Protein AF-A0A8T4NSH4-F1 (afdb_monomer_lite)

Foldseek 3Di:
DKDFLLRDDQQWWWADPNWTKGFHDWDWADQDPVRWIKIWTWIQTPVRDTDIDIDIRRHIIHTD

Sequence (64 aa):
MKKSAKEIKKDDEILVAGKKCKVLGIEISDIGKHGKSKVRLELLTPENEKLVIIRPDDYPFEVV

Secondary structure (DSSP, 8-state):
-EEEGGG--TT-EEEETTEEEEEEEEEEPPP-TTS--EEEEEEE-TTS-EEEEEEETT-EEEE-

Structure (mmCIF, N/CA/C/O backbone):
data_AF-A0A8T4NSH4-F1
#
_entry.id   AF-A0A8T4NSH4-F1
#
loop_
_atom_site.group_PDB
_atom_site.id
_atom_site.type_symbol
_atom_site.label_atom_id
_atom_site.label_alt_id
_atom_site.label_comp_id
_atom_site.label_asym_id
_atom_site.label_entity_id
_atom_site.label_seq_id
_atom_site.pdbx_PDB_ins_code
_atom_site.Cartn_x
_atom_site.Cartn_y
_atom_site.Cartn_z
_atom_site.occupancy
_atom_site.B_iso_or_equiv
_atom_site.auth_seq_id
_atom_site.auth_comp_id
_atom_site.auth_asym_id
_atom_site.auth_atom_id
_atom_site.pdbx_PDB_model_num
ATOM 1 N N . MET A 1 1 ? -4.049 -12.767 5.814 1.00 82.12 1 MET A N 1
ATOM 2 C CA . MET A 1 1 ? -3.241 -13.438 4.750 1.00 82.12 1 MET A CA 1
ATOM 3 C C . MET A 1 1 ? -2.142 -12.484 4.292 1.00 82.12 1 MET A C 1
ATOM 5 O O . MET A 1 1 ? -2.333 -11.286 4.439 1.00 82.12 1 MET A O 1
ATOM 9 N N . LYS A 1 2 ? -1.004 -12.959 3.763 1.00 91.06 2 LYS A N 1
ATOM 10 C CA . LYS A 1 2 ? 0.023 -12.050 3.216 1.00 91.06 2 LYS A CA 1
ATOM 11 C C . LYS A 1 2 ? -0.230 -11.790 1.728 1.00 91.06 2 LYS A C 1
ATOM 13 O O . LYS A 1 2 ? -0.446 -12.746 0.992 1.00 91.06 2 LYS A O 1
ATOM 18 N N . LYS A 1 3 ? -0.199 -10.523 1.312 1.00 95.56 3 LYS A N 1
ATOM 19 C CA . LYS A 1 3 ? -0.210 -10.081 -0.096 1.00 95.56 3 LYS A CA 1
ATOM 20 C C . LYS A 1 3 ? 1.045 -9.254 -0.369 1.00 95.56 3 LYS A C 1
ATOM 22 O O . LYS A 1 3 ? 1.529 -8.571 0.531 1.00 95.56 3 LYS A O 1
ATOM 27 N N . SER A 1 4 ? 1.576 -9.295 -1.585 1.00 96.44 4 SER A N 1
ATOM 28 C CA . SER A 1 4 ? 2.632 -8.362 -1.999 1.00 96.44 4 SER A CA 1
ATOM 29 C C . SER A 1 4 ? 2.070 -6.953 -2.214 1.00 96.44 4 SER A C 1
ATOM 31 O O . SER A 1 4 ? 0.870 -6.781 -2.430 1.00 96.44 4 SER A O 1
ATOM 33 N N . ALA A 1 5 ? 2.923 -5.929 -2.167 1.00 95.69 5 ALA A N 1
ATOM 34 C CA . ALA A 1 5 ? 2.518 -4.533 -2.324 1.00 95.69 5 ALA A CA 1
ATOM 35 C C . ALA A 1 5 ? 1.745 -4.283 -3.630 1.00 95.69 5 ALA A C 1
ATOM 37 O O . ALA A 1 5 ? 0.770 -3.538 -3.628 1.00 95.69 5 ALA A O 1
ATOM 38 N N . LYS A 1 6 ? 2.129 -4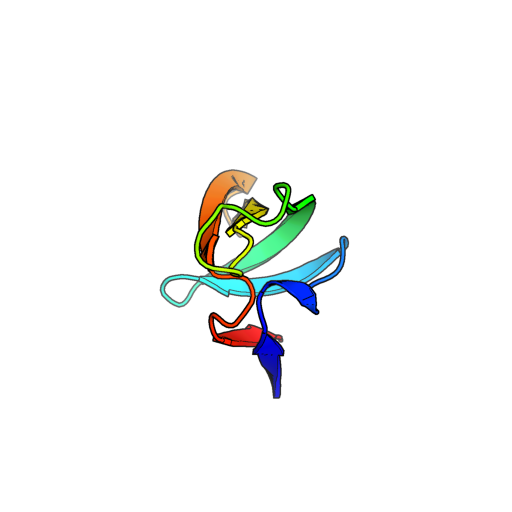.949 -4.727 1.00 94.81 6 LYS A N 1
ATOM 39 C CA . LYS A 1 6 ? 1.432 -4.864 -6.025 1.00 94.81 6 LYS A CA 1
ATOM 40 C C . LYS A 1 6 ? 0.052 -5.536 -6.055 1.00 94.81 6 LYS A C 1
ATOM 42 O O . LYS A 1 6 ? -0.722 -5.287 -6.971 1.00 94.81 6 LYS A O 1
ATOM 47 N N . GLU A 1 7 ? -0.240 -6.422 -5.104 1.00 96.00 7 GLU A N 1
ATOM 48 C CA . GLU A 1 7 ? -1.520 -7.139 -5.001 1.00 96.00 7 GLU A CA 1
ATOM 49 C C . GLU A 1 7 ? -2.527 -6.430 -4.086 1.00 96.00 7 GLU A C 1
ATOM 51 O O . GLU A 1 7 ? -3.696 -6.827 -4.037 1.00 96.00 7 GLU A O 1
ATOM 56 N N . ILE A 1 8 ? -2.082 -5.403 -3.356 1.00 96.38 8 ILE A N 1
ATOM 57 C CA . ILE A 1 8 ? -2.950 -4.554 -2.542 1.00 96.38 8 ILE A CA 1
ATOM 58 C C . ILE A 1 8 ? -3.906 -3.792 -3.455 1.00 96.38 8 ILE A C 1
ATOM 60 O O . ILE A 1 8 ? -3.526 -3.324 -4.530 1.00 96.38 8 ILE A O 1
ATOM 64 N N . LYS A 1 9 ? -5.165 -3.679 -3.031 1.00 95.88 9 LYS A N 1
ATOM 65 C CA . LYS A 1 9 ? -6.209 -2.938 -3.743 1.00 95.88 9 LYS A CA 1
ATOM 66 C C . LYS A 1 9 ? -6.739 -1.800 -2.886 1.00 95.88 9 LYS A C 1
ATOM 68 O O . LYS A 1 9 ? -6.606 -1.799 -1.665 1.00 95.88 9 LYS A O 1
ATOM 73 N N . LYS A 1 10 ? -7.332 -0.802 -3.541 1.00 96.12 10 LYS A N 1
ATOM 74 C CA . LYS A 1 10 ? -8.084 0.236 -2.838 1.00 96.12 10 LYS A CA 1
ATOM 75 C C . LYS A 1 10 ? -9.164 -0.422 -1.974 1.00 96.12 10 LYS A C 1
ATOM 77 O O . LYS A 1 10 ? -9.725 -1.438 -2.374 1.00 96.12 10 LYS A O 1
ATOM 82 N N . ASP A 1 11 ? -9.414 0.166 -0.811 1.00 95.94 11 ASP A N 1
ATOM 83 C CA . ASP A 1 11 ? -10.325 -0.322 0.223 1.00 95.94 11 ASP A CA 1
ATOM 84 C C . ASP A 1 11 ? -9.887 -1.611 0.950 1.00 95.94 11 ASP A C 1
ATOM 86 O O . ASP A 1 11 ? -10.555 -1.972 1.917 1.00 95.94 11 ASP A O 1
ATOM 90 N N . ASP A 1 12 ? -8.757 -2.247 0.592 1.00 96.19 12 ASP A N 1
ATOM 91 C CA . ASP A 1 12 ? -8.159 -3.299 1.432 1.00 96.19 12 ASP A CA 1
ATOM 92 C C . ASP A 1 12 ? -7.780 -2.718 2.813 1.00 96.19 12 ASP A C 1
ATOM 94 O O . ASP A 1 12 ? -7.355 -1.562 2.934 1.00 96.19 12 ASP A O 1
ATOM 98 N N . GLU A 1 13 ? -7.874 -3.543 3.856 1.00 96.56 13 GLU A N 1
ATOM 99 C CA . GLU A 1 13 ? -7.320 -3.249 5.179 1.00 96.56 13 GLU A CA 1
ATOM 100 C C . GLU A 1 13 ? -5.994 -3.991 5.366 1.00 96.56 13 GLU A C 1
ATOM 102 O O . GLU A 1 13 ? -5.914 -5.214 5.232 1.00 96.56 13 GLU A O 1
ATOM 107 N N . ILE A 1 14 ? -4.935 -3.248 5.686 1.00 96.62 14 ILE A N 1
ATOM 108 C CA . ILE A 1 14 ? -3.593 -3.796 5.894 1.00 96.62 14 ILE A CA 1
ATOM 109 C C . ILE A 1 14 ? -3.043 -3.426 7.265 1.00 96.62 14 ILE A C 1
ATOM 111 O O . ILE A 1 14 ? -3.350 -2.369 7.818 1.00 96.62 14 ILE A O 1
ATOM 115 N N . LEU A 1 15 ? -2.185 -4.286 7.808 1.00 96.00 15 LEU A N 1
ATOM 116 C CA . LEU A 1 15 ? -1.488 -4.021 9.058 1.00 96.00 15 LEU A CA 1
ATOM 117 C C . LEU A 1 15 ? -0.217 -3.201 8.798 1.00 96.00 15 LEU A C 1
ATOM 119 O O . LEU A 1 15 ? 0.696 -3.649 8.100 1.00 96.00 15 LEU A O 1
ATOM 123 N N . VAL A 1 16 ? -0.123 -2.017 9.400 1.00 93.94 16 VAL A N 1
ATOM 124 C CA . VAL A 1 16 ? 1.077 -1.170 9.363 1.00 93.94 16 VAL A CA 1
ATOM 125 C C . VAL A 1 16 ? 1.438 -0.766 10.785 1.00 93.94 16 VAL A C 1
ATOM 127 O O . VAL A 1 16 ? 0.642 -0.141 11.478 1.00 93.94 16 VAL A O 1
ATOM 130 N N . ALA A 1 17 ? 2.638 -1.150 11.237 1.00 89.94 17 ALA A N 1
ATOM 131 C CA . ALA A 1 17 ? 3.112 -0.908 12.607 1.00 89.94 17 ALA A CA 1
ATOM 132 C C . ALA A 1 17 ? 2.112 -1.368 13.696 1.00 89.94 17 ALA A C 1
ATOM 134 O O . ALA A 1 17 ? 1.926 -0.698 14.708 1.00 89.94 17 ALA A O 1
ATOM 135 N N . GLY A 1 18 ? 1.434 -2.499 13.467 1.00 91.88 18 GLY A N 1
ATOM 136 C CA . GLY A 1 18 ? 0.431 -3.049 14.387 1.00 91.88 18 GLY A CA 1
ATOM 137 C C . GLY A 1 18 ? -0.953 -2.393 14.311 1.00 91.88 18 GLY A C 1
ATOM 138 O O . GLY A 1 18 ? -1.870 -2.851 14.987 1.00 91.88 18 GLY A O 1
ATOM 139 N N . LYS A 1 19 ? -1.135 -1.358 13.484 1.00 94.19 19 LYS A N 1
ATOM 140 C CA . LYS A 1 19 ? -2.422 -0.683 13.281 1.00 94.19 19 LYS A CA 1
ATOM 141 C 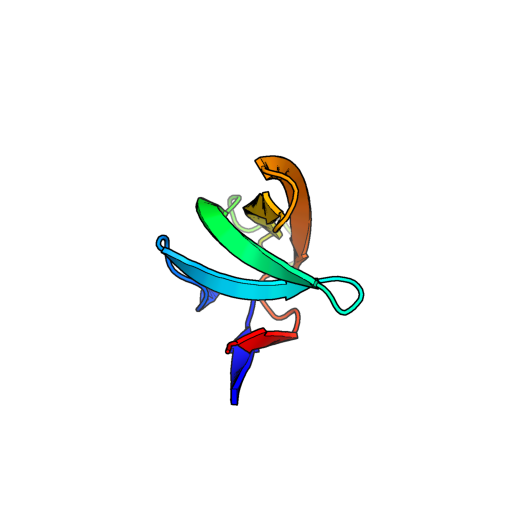C . LYS A 1 19 ? -3.110 -1.184 12.014 1.00 94.19 19 LYS A C 1
ATOM 143 O O . LYS A 1 19 ? -2.447 -1.422 11.006 1.00 94.19 19 LYS A O 1
ATOM 148 N N . LYS A 1 20 ? -4.439 -1.318 12.064 1.00 96.19 20 LYS A N 1
ATOM 149 C CA . LYS A 1 20 ? -5.269 -1.610 10.887 1.00 96.19 20 LYS A CA 1
ATOM 150 C C . LYS A 1 20 ? -5.478 -0.327 10.099 1.00 96.19 20 LYS A C 1
ATOM 152 O O . LYS A 1 20 ? -6.124 0.591 10.590 1.00 96.19 20 LYS A O 1
ATOM 157 N N . CYS A 1 21 ? -4.916 -0.261 8.905 1.00 97.38 21 CYS A N 1
ATOM 158 C CA . CYS A 1 21 ? -5.008 0.911 8.055 1.00 97.38 21 CYS A CA 1
ATOM 159 C C . CYS A 1 21 ? -5.789 0.571 6.788 1.00 97.38 21 CYS A C 1
ATOM 161 O O . CYS A 1 21 ? -5.526 -0.447 6.146 1.00 97.38 21 CYS A O 1
ATOM 163 N N . LYS A 1 22 ? -6.712 1.450 6.400 1.00 97.50 22 LYS A N 1
ATOM 164 C CA . LYS A 1 22 ? -7.493 1.301 5.170 1.00 97.50 22 LYS A CA 1
ATOM 165 C C . LYS A 1 22 ? -6.753 1.919 3.990 1.00 97.50 22 LYS A C 1
ATOM 167 O O . LYS A 1 22 ? -6.318 3.064 4.077 1.00 97.50 22 LYS A O 1
ATOM 172 N N . VAL A 1 23 ? -6.657 1.214 2.869 1.00 97.75 23 VAL A N 1
ATOM 173 C CA . VAL A 1 23 ? -6.031 1.736 1.647 1.00 97.75 23 VAL A CA 1
ATOM 174 C C . VAL A 1 23 ? -6.979 2.704 0.937 1.00 97.75 23 VAL A C 1
ATOM 176 O O . VAL A 1 23 ? -8.050 2.324 0.471 1.00 97.75 23 VAL A O 1
ATOM 179 N N . LEU A 1 24 ? -6.573 3.967 0.823 1.00 97.50 24 LEU A N 1
ATOM 180 C CA . LEU A 1 24 ? -7.304 5.020 0.115 1.00 97.50 24 LEU A CA 1
ATOM 181 C C . LEU A 1 24 ? -6.918 5.107 -1.365 1.00 97.50 24 LEU A C 1
ATOM 183 O O . LEU A 1 24 ? -7.771 5.384 -2.213 1.00 97.50 24 LEU A O 1
ATOM 187 N N . GLY A 1 25 ? -5.642 4.877 -1.672 1.00 95.94 25 GLY A N 1
ATOM 188 C CA . GLY A 1 25 ? -5.081 5.066 -3.004 1.00 95.94 25 GLY A CA 1
ATOM 189 C C . GLY A 1 25 ? -3.811 4.254 -3.208 1.00 95.94 25 GLY A C 1
ATOM 190 O O . GLY A 1 25 ? -3.100 3.936 -2.253 1.00 95.94 25 GLY A O 1
ATOM 191 N N . ILE A 1 26 ? -3.555 3.905 -4.465 1.00 97.00 26 ILE A N 1
ATOM 192 C CA . ILE A 1 26 ? -2.404 3.107 -4.883 1.00 97.00 26 ILE A CA 1
ATOM 193 C C . ILE A 1 26 ? -1.836 3.731 -6.143 1.00 97.00 26 ILE A C 1
ATOM 195 O O . ILE A 1 26 ? -2.571 4.014 -7.087 1.00 97.00 26 ILE A O 1
ATOM 199 N N . GLU A 1 27 ? -0.525 3.899 -6.156 1.00 96.38 27 GLU A N 1
ATOM 200 C CA . GLU A 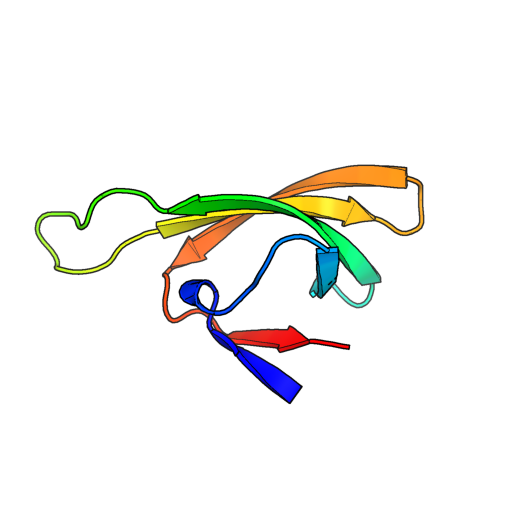1 27 ? 0.225 4.353 -7.313 1.00 96.38 27 GLU A CA 1
ATOM 201 C C . GLU A 1 27 ? 1.436 3.435 -7.482 1.00 96.38 27 GLU A C 1
ATOM 203 O O . GLU A 1 27 ? 2.186 3.194 -6.535 1.00 96.38 27 GLU A O 1
ATOM 208 N N . ILE A 1 28 ? 1.601 2.876 -8.678 1.00 93.81 28 ILE A N 1
ATOM 209 C CA . ILE A 1 28 ? 2.720 1.993 -9.011 1.00 93.81 28 ILE A CA 1
ATOM 210 C C . ILE A 1 28 ? 3.620 2.765 -9.965 1.00 93.81 28 ILE A C 1
ATOM 212 O O . ILE A 1 28 ? 3.158 3.233 -11.002 1.00 93.81 28 ILE A O 1
ATOM 216 N N . SER A 1 29 ? 4.891 2.922 -9.600 1.00 90.56 29 SER A N 1
ATOM 217 C CA . SER A 1 29 ? 5.867 3.579 -10.465 1.00 90.56 29 SER A CA 1
ATOM 218 C C . SER A 1 29 ? 6.201 2.702 -11.666 1.00 90.56 29 SER A C 1
ATOM 220 O O . SER A 1 29 ? 6.171 1.473 -11.574 1.00 90.56 29 SER A O 1
ATOM 222 N N . ASP A 1 30 ? 6.667 3.325 -12.744 1.00 87.38 30 ASP A N 1
ATOM 223 C CA . ASP A 1 30 ? 7.282 2.585 -13.839 1.00 87.38 30 ASP A CA 1
ATOM 224 C C . ASP A 1 30 ? 8.451 1.722 -13.346 1.00 87.38 30 ASP A C 1
ATOM 226 O O . ASP A 1 30 ? 9.118 2.005 -12.338 1.00 87.38 30 ASP A O 1
ATOM 230 N N . ILE A 1 31 ? 8.691 0.637 -14.076 1.00 84.19 31 ILE A N 1
ATOM 231 C CA . ILE A 1 31 ? 9.797 -0.275 -13.818 1.00 84.19 31 ILE A CA 1
ATOM 232 C C . ILE A 1 31 ? 11.105 0.442 -14.171 1.00 84.19 31 ILE A C 1
ATOM 234 O O . ILE A 1 31 ? 11.330 0.840 -15.313 1.00 84.19 31 ILE A O 1
ATOM 238 N N . GLY A 1 32 ? 11.987 0.608 -13.183 1.00 78.38 32 GLY A N 1
ATOM 239 C CA . GLY A 1 32 ? 13.297 1.228 -13.395 1.00 78.38 32 GLY A CA 1
ATOM 240 C C . GLY A 1 32 ? 14.305 0.301 -14.090 1.00 78.38 32 GLY A C 1
ATOM 241 O O . GLY A 1 32 ? 14.045 -0.878 -14.319 1.00 78.38 32 GLY A O 1
ATOM 242 N N . LYS A 1 33 ? 15.527 0.807 -14.327 1.00 77.25 33 LYS A N 1
ATOM 243 C CA . LYS A 1 33 ? 16.652 0.061 -14.946 1.00 77.25 33 LYS A CA 1
ATOM 244 C C . LYS A 1 33 ? 16.948 -1.311 -14.323 1.00 77.25 33 LYS A C 1
ATOM 246 O O . LYS A 1 33 ? 17.499 -2.172 -14.996 1.00 77.25 33 LYS A O 1
ATOM 251 N N . HIS A 1 34 ? 16.609 -1.503 -13.050 1.00 79.06 34 HIS A N 1
ATOM 252 C CA . HIS A 1 34 ? 16.854 -2.740 -12.303 1.00 79.06 34 HIS A CA 1
ATOM 253 C C . HIS A 1 34 ? 15.622 -3.654 -12.195 1.00 79.06 34 HIS A C 1
ATOM 255 O O . HIS A 1 34 ? 15.611 -4.566 -11.374 1.00 79.06 34 HIS A O 1
ATOM 261 N N . GLY A 1 35 ? 14.574 -3.418 -12.990 1.00 83.50 35 GLY A N 1
ATOM 262 C CA . GLY A 1 35 ? 13.452 -4.350 -13.126 1.00 83.50 35 GLY A CA 1
ATOM 263 C C . GLY A 1 35 ? 12.458 -4.373 -11.960 1.00 83.50 35 GLY A C 1
ATOM 264 O O . GLY A 1 35 ? 11.535 -5.178 -11.992 1.00 83.50 35 GLY A O 1
ATOM 265 N N . LYS A 1 36 ? 12.610 -3.506 -10.950 1.00 85.19 36 LYS A N 1
ATOM 266 C CA . LYS A 1 36 ? 11.669 -3.401 -9.823 1.00 85.19 36 LYS A CA 1
ATOM 267 C C . LYS A 1 36 ? 10.872 -2.106 -9.872 1.00 85.19 36 LYS A C 1
ATOM 269 O O . LYS A 1 36 ? 11.448 -1.034 -10.081 1.00 85.19 36 LYS A O 1
ATOM 274 N N . SER A 1 37 ? 9.569 -2.216 -9.634 1.00 92.69 37 SER A N 1
ATOM 275 C CA . SER A 1 37 ? 8.680 -1.071 -9.433 1.00 92.69 37 SER A CA 1
ATOM 276 C C . SER A 1 37 ? 8.531 -0.757 -7.941 1.00 92.69 37 SER A C 1
ATOM 278 O O . SER A 1 37 ? 8.825 -1.583 -7.06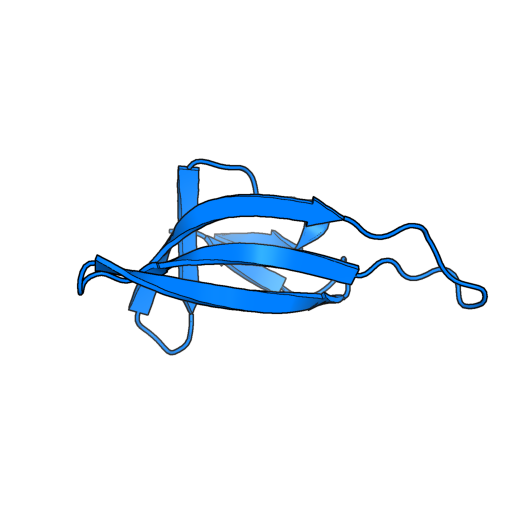9 1.00 92.69 37 SER A O 1
ATOM 280 N N . LYS A 1 38 ? 8.118 0.472 -7.628 1.00 94.12 38 LYS A N 1
ATOM 281 C CA . LYS A 1 38 ? 7.735 0.872 -6.273 1.00 94.12 38 LYS A CA 1
ATOM 282 C C . LYS A 1 38 ? 6.233 1.082 -6.231 1.00 94.12 38 LYS A C 1
ATOM 284 O O . LYS A 1 38 ? 5.659 1.663 -7.144 1.00 94.12 38 LYS A O 1
ATOM 289 N N . VAL A 1 39 ? 5.623 0.659 -5.135 1.00 96.56 39 VAL A N 1
ATOM 290 C CA . VAL A 1 39 ? 4.213 0.889 -4.844 1.00 96.56 39 VAL A CA 1
ATOM 291 C C . VAL A 1 39 ? 4.125 1.938 -3.748 1.00 96.56 39 VAL A C 1
ATOM 293 O O . VAL A 1 39 ? 4.689 1.772 -2.662 1.00 96.56 39 VAL A O 1
ATOM 296 N N . ARG A 1 40 ? 3.429 3.030 -4.050 1.00 97.44 40 ARG A N 1
ATOM 297 C CA . ARG A 1 40 ? 3.026 4.068 -3.110 1.00 97.44 40 ARG A CA 1
ATOM 298 C C . ARG A 1 40 ? 1.590 3.782 -2.683 1.00 97.44 40 ARG A C 1
ATOM 300 O O . ARG A 1 40 ? 0.686 3.756 -3.513 1.00 97.44 40 ARG A O 1
ATOM 307 N N . LEU A 1 41 ? 1.394 3.563 -1.389 1.00 97.31 41 LEU A N 1
ATOM 308 C CA . LEU A 1 41 ? 0.083 3.353 -0.782 1.00 97.31 41 LEU A CA 1
ATOM 309 C C . LEU A 1 41 ? -0.272 4.573 0.061 1.00 97.31 41 LEU A C 1
ATOM 311 O O . LEU A 1 41 ? 0.501 4.981 0.931 1.00 97.31 41 LEU A O 1
ATOM 315 N N . GLU A 1 42 ? -1.449 5.132 -0.192 1.00 97.50 42 GLU A N 1
ATOM 316 C CA . GLU A 1 42 ? -2.087 6.110 0.682 1.00 97.50 42 GLU A CA 1
ATOM 317 C C . GLU A 1 42 ? -3.054 5.375 1.597 1.00 97.50 42 GLU A C 1
ATOM 319 O O . GLU A 1 42 ? -3.930 4.648 1.129 1.00 97.50 42 GLU A O 1
ATOM 324 N N . LEU A 1 43 ? -2.889 5.552 2.899 1.00 97.62 43 LEU A N 1
ATOM 325 C CA . LEU A 1 43 ? -3.587 4.809 3.932 1.00 97.62 43 LEU A CA 1
ATOM 326 C C . LEU A 1 43 ? -4.309 5.765 4.881 1.00 97.62 43 LEU A C 1
ATOM 328 O O . LEU A 1 43 ? -3.853 6.885 5.110 1.00 97.62 43 LEU A O 1
ATOM 332 N N . LEU A 1 44 ? -5.402 5.293 5.467 1.00 97.69 44 LEU A N 1
ATOM 333 C CA . LEU A 1 44 ? -6.103 5.929 6.573 1.00 97.69 44 LEU A CA 1
ATOM 334 C C . LEU A 1 44 ? -5.877 5.100 7.836 1.00 97.69 44 LEU A C 1
ATOM 336 O O . LEU A 1 44 ? -6.176 3.904 7.843 1.00 97.69 44 LEU A O 1
ATOM 340 N N . THR A 1 45 ? -5.335 5.714 8.883 1.00 96.19 45 THR A N 1
ATOM 341 C CA . THR A 1 45 ? -5.155 5.060 10.185 1.00 96.19 45 THR A CA 1
ATOM 342 C C . THR A 1 45 ? -6.486 4.969 10.946 1.00 96.19 45 THR A C 1
ATOM 344 O O . THR A 1 45 ? -7.441 5.672 10.598 1.00 96.19 45 THR A O 1
ATOM 347 N N . PRO A 1 46 ? -6.574 4.158 12.021 1.00 94.56 46 PRO A N 1
ATOM 348 C CA . PRO A 1 46 ? -7.742 4.151 12.907 1.00 94.56 46 PRO A CA 1
ATOM 349 C C . PRO A 1 46 ? -8.051 5.523 13.519 1.00 94.56 46 PRO A C 1
ATOM 351 O O . PRO A 1 46 ? -9.199 5.818 13.837 1.00 94.56 46 PRO A O 1
ATOM 354 N N . GLU A 1 47 ? -7.033 6.372 13.668 1.00 95.88 47 GLU A N 1
ATOM 355 C CA . GLU A 1 47 ? -7.155 7.738 14.177 1.00 95.88 47 GLU A CA 1
ATOM 356 C C . GLU A 1 47 ? -7.613 8.753 13.106 1.00 95.88 47 GLU A C 1
ATOM 358 O O . GLU A 1 47 ? -7.650 9.951 13.371 1.00 95.88 47 GLU A O 1
ATOM 363 N N . ASN A 1 48 ? -8.002 8.288 11.911 1.00 94.25 48 ASN A N 1
ATOM 364 C CA . ASN A 1 48 ? -8.358 9.100 10.739 1.00 94.25 48 ASN A CA 1
ATOM 365 C C . ASN A 1 48 ? -7.216 9.980 10.200 1.00 94.25 48 ASN A C 1
ATOM 367 O O . ASN A 1 48 ? -7.455 10.982 9.521 1.00 94.25 48 ASN A O 1
ATOM 371 N N . GLU A 1 49 ? -5.965 9.593 10.445 1.00 96.06 49 GLU A N 1
ATOM 372 C CA . GLU A 1 49 ? -4.797 10.274 9.891 1.00 96.06 49 GLU A CA 1
ATOM 373 C C . GLU A 1 49 ? -4.413 9.663 8.542 1.00 96.06 49 GLU A C 1
ATOM 375 O O . GLU A 1 49 ? -4.530 8.454 8.320 1.00 96.06 49 GLU A O 1
ATOM 380 N N . LYS A 1 50 ? -3.926 10.499 7.620 1.00 96.06 50 LYS A N 1
ATOM 381 C CA . LYS A 1 50 ? -3.393 10.020 6.341 1.00 96.06 50 LYS A CA 1
ATOM 382 C C . LYS A 1 50 ? -1.936 9.608 6.507 1.00 96.06 50 LYS A C 1
ATOM 384 O O . LYS A 1 50 ? -1.108 10.407 6.937 1.00 96.06 50 LYS A O 1
ATOM 389 N N . LEU A 1 51 ? -1.615 8.392 6.087 1.00 95.62 51 LEU A N 1
ATOM 390 C CA . LEU A 1 51 ? -0.262 7.850 6.064 1.00 95.62 51 LEU A CA 1
ATOM 391 C C . LEU A 1 51 ? 0.115 7.484 4.627 1.00 95.62 51 LEU A C 1
ATOM 393 O O . LEU A 1 51 ? -0.673 6.877 3.910 1.00 95.62 51 LEU A O 1
ATOM 397 N N . VAL A 1 52 ? 1.334 7.818 4.208 1.00 96.75 52 VAL A N 1
ATOM 398 C CA . VAL A 1 52 ? 1.869 7.411 2.902 1.00 96.75 52 VAL A CA 1
ATOM 399 C C . VAL A 1 52 ? 3.054 6.493 3.128 1.00 96.75 52 VAL A C 1
ATOM 401 O O . VAL A 1 52 ? 3.991 6.849 3.842 1.00 96.75 52 VAL A O 1
ATOM 404 N N . ILE A 1 53 ? 3.034 5.325 2.493 1.00 95.44 53 ILE A N 1
ATOM 405 C CA . ILE A 1 53 ? 4.158 4.389 2.510 1.00 95.44 53 ILE A CA 1
ATOM 406 C C . ILE A 1 53 ? 4.583 4.053 1.088 1.00 95.44 53 ILE A C 1
ATOM 408 O O . ILE A 1 53 ? 3.754 3.906 0.195 1.00 95.44 53 ILE A O 1
ATOM 412 N N . ILE A 1 54 ? 5.891 3.926 0.883 1.00 95.81 54 ILE A N 1
ATOM 413 C CA . ILE A 1 54 ? 6.471 3.529 -0.398 1.00 95.81 54 ILE A CA 1
ATOM 414 C C . ILE A 1 54 ? 7.313 2.287 -0.155 1.00 95.81 54 ILE A C 1
ATOM 416 O O . ILE A 1 54 ? 8.233 2.301 0.669 1.00 95.81 54 ILE A O 1
ATOM 420 N N . ARG A 1 55 ? 7.000 1.205 -0.863 1.00 95.62 55 ARG A N 1
ATOM 421 C CA . ARG A 1 55 ? 7.706 -0.074 -0.756 1.00 95.62 55 ARG A CA 1
ATOM 422 C C . ARG A 1 55 ? 7.947 -0.685 -2.139 1.00 95.62 55 ARG A C 1
ATOM 424 O O . ARG A 1 55 ? 7.268 -0.307 -3.090 1.00 95.62 55 ARG A O 1
ATOM 431 N N . PRO A 1 56 ? 8.929 -1.589 -2.279 1.00 94.69 56 PRO A N 1
ATOM 432 C CA . PRO A 1 56 ? 9.045 -2.433 -3.467 1.00 94.69 56 PRO A CA 1
ATOM 433 C C . PRO A 1 56 ? 7.745 -3.200 -3.749 1.00 94.69 56 PRO A C 1
ATOM 435 O O . PRO A 1 56 ? 7.012 -3.524 -2.815 1.00 94.69 56 PRO A O 1
ATOM 438 N N . ASP A 1 57 ? 7.477 -3.505 -5.015 1.00 94.38 57 ASP A N 1
ATOM 439 C CA . ASP A 1 57 ? 6.304 -4.278 -5.454 1.00 94.38 57 ASP A CA 1
ATOM 440 C C . ASP A 1 57 ? 6.145 -5.654 -4.793 1.00 94.38 57 ASP A C 1
ATOM 442 O O . ASP A 1 57 ? 5.020 -6.090 -4.545 1.00 94.38 57 ASP A O 1
ATOM 446 N N . ASP A 1 58 ? 7.257 -6.309 -4.473 1.00 94.62 58 ASP A N 1
ATOM 447 C CA . ASP A 1 58 ? 7.340 -7.612 -3.818 1.00 94.62 58 ASP A CA 1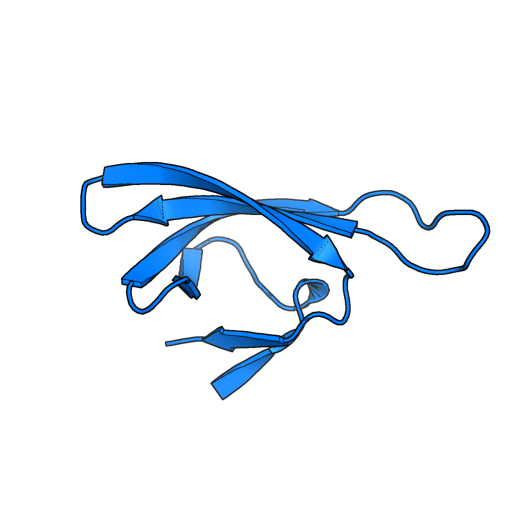
ATOM 448 C C . ASP A 1 58 ? 7.265 -7.550 -2.285 1.00 94.62 58 ASP A C 1
ATOM 450 O O . ASP A 1 58 ? 7.236 -8.594 -1.630 1.00 94.62 58 ASP A O 1
ATOM 454 N N . TYR A 1 59 ? 7.196 -6.353 -1.691 1.00 95.31 59 TYR A N 1
ATOM 455 C CA . TYR A 1 59 ? 7.157 -6.216 -0.239 1.00 95.31 59 TYR A CA 1
ATOM 456 C C . TYR A 1 59 ? 5.879 -6.846 0.341 1.00 95.31 59 TYR A C 1
ATOM 458 O O . TYR A 1 59 ? 4.781 -6.495 -0.097 1.00 95.31 59 TYR A O 1
ATOM 466 N N . PRO A 1 60 ? 5.985 -7.749 1.331 1.00 96.50 60 PRO A N 1
ATOM 467 C CA . PRO A 1 60 ? 4.823 -8.425 1.891 1.00 96.50 60 PRO A CA 1
ATOM 468 C C . PRO A 1 60 ? 4.085 -7.539 2.904 1.00 96.50 60 PRO A C 1
ATOM 470 O O . PRO A 1 60 ? 4.678 -7.040 3.860 1.00 96.50 60 PRO A O 1
ATOM 473 N N . PHE A 1 61 ? 2.771 -7.425 2.740 1.00 96.44 61 PHE A N 1
ATOM 474 C CA . PHE A 1 61 ? 1.838 -6.829 3.692 1.00 96.44 61 PHE A CA 1
ATOM 475 C C . PHE A 1 61 ? 0.906 -7.885 4.279 1.00 96.44 61 PHE A C 1
ATOM 477 O O . PHE A 1 61 ? 0.494 -8.829 3.602 1.00 96.44 61 PHE A O 1
ATOM 484 N N . GLU A 1 62 ? 0.544 -7.706 5.546 1.00 95.88 62 GLU A N 1
ATOM 485 C CA . GLU A 1 62 ? -0.510 -8.485 6.187 1.00 95.88 62 GLU A CA 1
ATOM 486 C C . GLU A 1 62 ? -1.859 -7.832 5.900 1.00 95.88 62 GLU A C 1
ATOM 488 O O . GLU A 1 62 ? -2.091 -6.691 6.289 1.00 95.88 62 GLU A O 1
ATOM 493 N N . VAL A 1 63 ? -2.726 -8.560 5.199 1.00 92.81 63 VAL A N 1
ATOM 494 C CA . VAL A 1 63 ? -4.104 -8.163 4.900 1.00 92.81 63 VAL A CA 1
ATOM 495 C C . VAL A 1 63 ? -5.026 -8.777 5.942 1.00 92.81 63 VAL A C 1
ATOM 497 O O . VAL A 1 63 ? -4.897 -9.978 6.244 1.00 92.81 63 VAL A O 1
ATOM 500 N N . VAL A 1 64 ? -5.909 -7.932 6.470 1.00 90.00 64 VAL A N 1
ATOM 501 C CA . VAL A 1 64 ? -6.926 -8.253 7.479 1.00 90.00 64 VAL A CA 1
ATOM 502 C C . VAL A 1 64 ? -8.17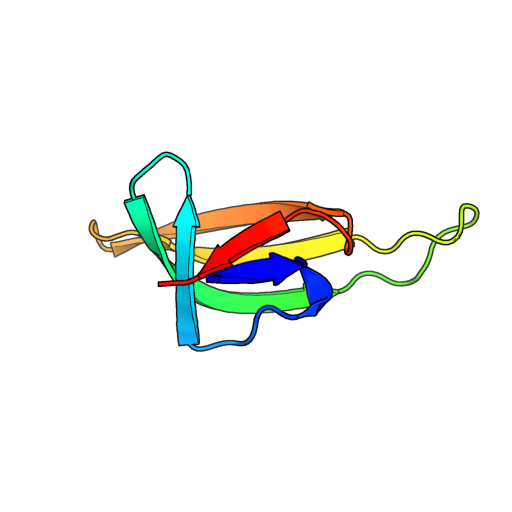5 -8.807 6.810 1.00 90.00 64 VAL A C 1
ATOM 504 O O . VAL A 1 64 ? -8.548 -8.292 5.736 1.00 90.00 64 VAL A O 1
#

pLDDT: mean 93.75, std 4.88, range [77.25, 97.75]

Radius of gyration: 11.5 Å; chains: 1; bounding box: 27×24×29 Å